Protein AF-A0A8B4TLQ4-F1 (afdb_monomer)

Nearest PDB structures (foldseek):
  1qgp-assembly1_A  TM=5.889E-01  e=3.930E-01  Homo sapiens
  3f23-assembly1_A  TM=5.491E-01  e=5.169E-01  Homo sapiens
  2gxb-assembly1_A  TM=5.964E-01  e=8.352E-01  Homo sapiens
  5zuo-assembly1_C  TM=5.888E-01  e=8.945E-01  Homo sapiens
  6j30-assembly1_Q  TM=4.948E-01  e=6.349E-01  Saccharomyces cerevisiae S288C

Structure (mmCIF, N/CA/C/O backbone):
data_AF-A0A8B4TLQ4-F1
#
_entry.id   AF-A0A8B4TLQ4-F1
#
loop_
_atom_site.group_PDB
_atom_site.id
_atom_site.type_symbol
_atom_site.label_atom_id
_atom_site.label_alt_id
_atom_site.label_comp_id
_atom_site.label_asym_id
_atom_site.label_entity_id
_atom_site.label_seq_id
_atom_site.pdbx_PDB_ins_code
_atom_site.Cartn_x
_atom_site.Cartn_y
_atom_site.Cartn_z
_atom_site.occupancy
_atom_site.B_iso_or_equiv
_atom_site.auth_seq_id
_atom_site.auth_comp_id
_atom_site.auth_asym_id
_atom_site.auth_atom_id
_atom_site.pdbx_PDB_model_num
ATOM 1 N N . MET A 1 1 ? -4.726 12.086 7.390 1.00 31.12 1 MET A N 1
ATOM 2 C CA . MET A 1 1 ? -3.769 12.030 6.266 1.00 31.12 1 MET A CA 1
ATOM 3 C C . MET A 1 1 ? -4.256 11.016 5.247 1.00 31.12 1 MET A C 1
ATOM 5 O O . MET A 1 1 ? -4.549 9.892 5.630 1.00 31.12 1 MET A O 1
ATOM 9 N N . ALA A 1 2 ? -4.439 11.428 3.991 1.00 36.84 2 ALA A N 1
ATOM 10 C CA . ALA A 1 2 ? -5.467 10.834 3.146 1.00 36.84 2 ALA A CA 1
ATOM 11 C C . ALA A 1 2 ? -5.037 10.555 1.696 1.00 36.84 2 ALA A C 1
ATOM 13 O O . ALA A 1 2 ? -4.098 11.158 1.186 1.00 36.84 2 ALA A O 1
ATOM 14 N N . PHE A 1 3 ? -5.698 9.604 1.041 1.00 48.38 3 PHE A N 1
ATOM 15 C CA . PHE A 1 3 ? -5.317 9.113 -0.285 1.00 48.38 3 PHE A CA 1
ATOM 16 C C . PHE A 1 3 ? -5.913 9.960 -1.399 1.00 48.38 3 PHE A C 1
ATOM 18 O O . PHE A 1 3 ? -7.019 10.482 -1.266 1.00 48.38 3 PHE A O 1
ATOM 25 N N . TYR A 1 4 ? -5.182 10.080 -2.504 1.00 48.97 4 TYR A N 1
ATOM 26 C CA . TYR A 1 4 ? -5.713 10.703 -3.703 1.00 48.97 4 TYR A CA 1
ATOM 27 C C . TYR A 1 4 ? -6.565 9.681 -4.458 1.00 48.97 4 TYR A C 1
ATOM 29 O O . TYR A 1 4 ? -6.116 8.579 -4.769 1.00 48.97 4 TYR A O 1
ATOM 37 N N . THR A 1 5 ? -7.803 10.064 -4.763 1.00 52.47 5 THR A N 1
ATOM 38 C CA . THR A 1 5 ? -8.729 9.354 -5.654 1.00 52.47 5 THR A CA 1
ATOM 39 C C . THR A 1 5 ? -8.281 9.498 -7.108 1.00 52.47 5 THR A C 1
ATOM 41 O O . THR A 1 5 ? -9.001 10.064 -7.927 1.00 52.47 5 THR A O 1
ATOM 44 N N . VAL A 1 6 ? -7.064 9.065 -7.432 1.00 57.97 6 VAL A N 1
ATOM 45 C CA . VAL A 1 6 ? -6.647 8.970 -8.832 1.00 57.97 6 VAL A CA 1
ATOM 46 C C . VAL A 1 6 ? -7.245 7.680 -9.398 1.00 57.97 6 VAL A C 1
ATOM 48 O O . VAL A 1 6 ? -7.034 6.624 -8.813 1.00 57.97 6 VAL A O 1
ATOM 51 N N . PRO A 1 7 ? -8.016 7.719 -10.492 1.00 61.81 7 PRO A N 1
ATOM 52 C CA . PRO A 1 7 ? -8.566 6.5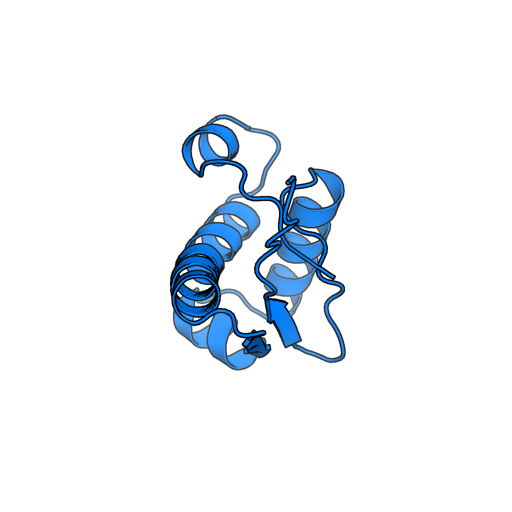13 -11.097 1.00 61.81 7 PRO A CA 1
ATOM 53 C C . PRO A 1 7 ? -7.472 5.484 -11.417 1.00 61.81 7 PRO A C 1
ATOM 55 O O . PRO A 1 7 ? -6.461 5.811 -12.034 1.00 61.81 7 PRO A O 1
ATOM 58 N N . TYR A 1 8 ? -7.711 4.210 -11.094 1.00 65.19 8 TYR A N 1
ATOM 59 C CA . TYR A 1 8 ? -6.817 3.088 -11.421 1.00 65.19 8 TYR A CA 1
ATOM 60 C C . TYR A 1 8 ? -6.348 3.051 -12.895 1.00 65.19 8 TYR A C 1
ATOM 62 O O . TYR A 1 8 ? -5.241 2.603 -13.201 1.00 65.19 8 TYR A O 1
ATOM 70 N N . LYS A 1 9 ? -7.173 3.563 -13.820 1.00 62.94 9 LYS A N 1
ATOM 71 C CA . LYS A 1 9 ? -6.842 3.679 -15.252 1.00 62.94 9 LYS A CA 1
ATOM 72 C C . LYS A 1 9 ? -5.598 4.538 -15.511 1.00 62.94 9 LYS A C 1
ATOM 74 O O . LYS A 1 9 ? -4.830 4.231 -16.423 1.00 62.94 9 LYS A O 1
ATOM 79 N N . ASP A 1 10 ? -5.373 5.555 -14.687 1.00 66.44 10 ASP A N 1
ATOM 80 C CA . ASP A 1 10 ? -4.229 6.455 -14.818 1.00 66.44 10 ASP A CA 1
ATOM 81 C C . ASP A 1 10 ? -2.959 5.801 -14.254 1.00 66.44 10 ASP A C 1
ATOM 83 O O . ASP A 1 10 ? -1.888 5.939 -14.835 1.00 66.44 10 ASP A O 1
ATOM 87 N N . LEU A 1 11 ? -3.082 4.986 -13.199 1.00 69.56 11 LEU A N 1
ATOM 88 C CA . LEU A 1 11 ? -1.973 4.219 -12.617 1.00 69.56 11 LEU A CA 1
ATOM 89 C C . LEU A 1 11 ? -1.428 3.153 -13.586 1.00 69.56 11 LEU A C 1
ATOM 91 O O . LEU A 1 11 ? -0.217 2.995 -13.734 1.00 69.56 11 LEU A O 1
ATOM 95 N N . MET A 1 12 ? -2.311 2.415 -14.267 1.00 70.00 12 MET A N 1
ATOM 96 C CA . MET A 1 12 ? -1.910 1.364 -15.216 1.00 70.00 12 MET A CA 1
ATOM 97 C C . MET A 1 12 ? -1.210 1.912 -16.462 1.00 70.00 12 MET A C 1
ATOM 99 O O . MET A 1 12 ? -0.388 1.214 -17.055 1.00 70.00 12 MET A O 1
ATOM 103 N N . SER A 1 13 ? -1.492 3.168 -16.807 1.00 70.12 13 SER A N 1
ATOM 104 C CA . SER A 1 13 ? -0.903 3.864 -17.952 1.00 70.12 13 SER A CA 1
ATOM 105 C C . SER A 1 13 ? 0.489 4.437 -17.659 1.00 70.12 13 SER A C 1
ATOM 107 O O . SER A 1 13 ? 1.177 4.852 -18.588 1.00 70.12 13 SER A O 1
ATOM 109 N N . LEU A 1 14 ? 0.928 4.441 -16.393 1.00 73.25 14 LEU A N 1
ATOM 110 C CA . LEU A 1 14 ? 2.250 4.918 -15.992 1.00 73.25 14 LEU A CA 1
ATOM 111 C C . LEU A 1 14 ? 3.263 3.758 -16.010 1.00 73.25 14 LEU A C 1
ATOM 113 O O . LEU A 1 14 ? 3.166 2.847 -15.177 1.00 73.25 14 LEU A O 1
ATOM 117 N N . PRO A 1 15 ? 4.236 3.757 -16.944 1.00 73.62 15 PRO A N 1
ATOM 118 C CA . PRO A 1 15 ? 5.274 2.727 -17.002 1.00 73.62 15 PRO A CA 1
ATOM 119 C C . PRO A 1 15 ? 6.301 2.869 -15.872 1.00 73.62 15 PRO A C 1
ATOM 121 O O . PRO A 1 15 ? 6.981 1.902 -15.550 1.00 73.62 15 PRO A O 1
ATOM 124 N N . GLU A 1 16 ? 6.393 4.056 -15.269 1.00 81.00 16 GLU A N 1
ATOM 125 C CA . GLU A 1 16 ? 7.326 4.364 -14.181 1.00 81.00 16 GLU A CA 1
ATOM 126 C C . GLU A 1 16 ? 6.930 3.707 -12.856 1.00 81.00 16 GLU A C 1
ATOM 128 O O . GLU A 1 16 ? 7.791 3.516 -12.008 1.00 81.00 16 GLU A O 1
ATOM 133 N N . ILE A 1 17 ? 5.655 3.322 -12.703 1.00 83.00 17 ILE A N 1
ATOM 134 C CA . ILE A 1 17 ? 5.153 2.680 -11.487 1.00 83.00 17 ILE A CA 1
ATOM 135 C C . ILE A 1 17 ? 5.336 1.163 -11.574 1.00 83.00 17 ILE A C 1
ATOM 137 O O . ILE A 1 17 ? 4.819 0.503 -12.487 1.00 83.00 17 ILE A O 1
ATOM 141 N N . SER A 1 18 ? 6.014 0.608 -10.575 1.00 88.12 18 SER A N 1
ATOM 142 C CA . SER A 1 18 ? 6.304 -0.809 -10.427 1.00 88.12 18 SER A CA 1
ATOM 143 C C . SER A 1 18 ? 5.040 -1.666 -10.337 1.00 88.12 18 SER A C 1
ATOM 145 O O . SER A 1 18 ? 3.958 -1.236 -9.924 1.00 88.12 18 SER A O 1
ATOM 147 N N . SER A 1 19 ? 5.183 -2.936 -10.716 1.00 87.50 19 SER A N 1
ATOM 148 C CA . SER A 1 19 ? 4.081 -3.901 -10.614 1.00 87.50 19 SER A CA 1
ATOM 149 C C . SER A 1 19 ? 3.646 -4.110 -9.159 1.00 87.50 19 SER A C 1
ATOM 151 O O . SER A 1 19 ? 2.451 -4.212 -8.893 1.00 87.50 19 SER A O 1
ATOM 153 N N . ASP A 1 20 ? 4.591 -4.089 -8.216 1.00 88.69 20 ASP A N 1
ATOM 154 C CA . ASP A 1 20 ? 4.315 -4.236 -6.783 1.00 88.69 20 ASP A CA 1
ATOM 155 C C . ASP A 1 20 ? 3.498 -3.043 -6.250 1.00 88.69 20 ASP A C 1
ATOM 157 O O . ASP A 1 20 ? 2.512 -3.236 -5.537 1.00 88.69 20 ASP A O 1
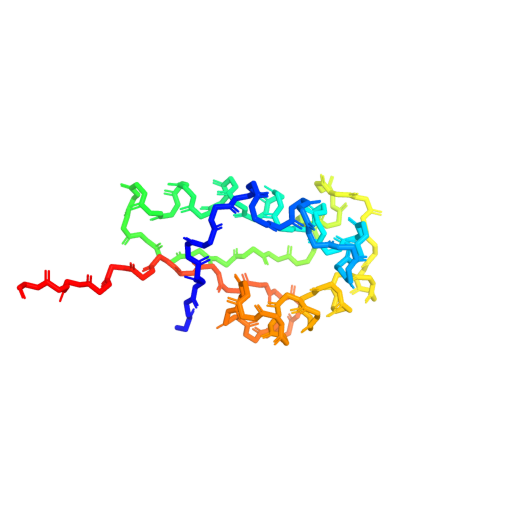ATOM 161 N N . ALA A 1 21 ? 3.824 -1.814 -6.669 1.00 85.69 21 ALA A N 1
ATOM 162 C CA . ALA A 1 21 ? 3.034 -0.620 -6.359 1.00 85.69 21 ALA A CA 1
ATOM 163 C C . ALA A 1 21 ? 1.621 -0.677 -6.946 1.00 85.69 21 ALA A C 1
ATOM 165 O O . ALA A 1 21 ? 0.656 -0.309 -6.273 1.00 85.69 21 ALA A O 1
ATOM 166 N N . LYS A 1 22 ? 1.468 -1.206 -8.163 1.00 85.19 22 LYS A N 1
ATOM 167 C CA . LYS A 1 22 ? 0.152 -1.401 -8.790 1.00 85.19 22 LYS A CA 1
ATOM 168 C C . LYS A 1 22 ? -0.707 -2.417 -8.041 1.00 85.19 22 LYS A C 1
ATOM 170 O O . LYS A 1 22 ? -1.886 -2.157 -7.802 1.00 85.19 22 LYS A O 1
ATOM 175 N N . ILE A 1 23 ? -0.118 -3.540 -7.630 1.00 87.62 23 ILE A N 1
ATOM 176 C CA . ILE A 1 23 ? -0.792 -4.574 -6.832 1.00 87.62 23 ILE A CA 1
ATOM 177 C C . ILE A 1 23 ? -1.218 -4.009 -5.474 1.00 87.62 23 ILE A C 1
ATOM 179 O O . ILE A 1 23 ? -2.369 -4.178 -5.066 1.00 87.62 23 ILE A O 1
ATOM 183 N N . LEU A 1 24 ? -0.316 -3.298 -4.792 1.00 87.00 24 LEU A N 1
ATOM 184 C CA . LEU A 1 24 ? -0.610 -2.662 -3.511 1.00 87.00 24 LEU A CA 1
ATOM 185 C C . LEU A 1 24 ? -1.759 -1.654 -3.638 1.00 87.00 24 LEU A C 1
ATOM 187 O O . LEU A 1 24 ? -2.683 -1.668 -2.824 1.00 87.00 24 LEU A O 1
ATOM 191 N N . TYR A 1 25 ? -1.720 -0.802 -4.666 1.00 83.94 25 TYR A N 1
ATOM 192 C CA . TYR A 1 25 ? -2.753 0.200 -4.914 1.00 83.94 25 TYR A CA 1
ATOM 193 C C . TYR A 1 25 ? -4.128 -0.444 -5.109 1.00 83.94 25 TYR A C 1
ATOM 195 O O . TYR A 1 25 ? -5.085 -0.051 -4.447 1.00 83.94 25 TYR A O 1
ATOM 203 N N . LEU A 1 26 ? -4.216 -1.475 -5.954 1.00 82.56 26 LEU A N 1
ATOM 204 C CA . LEU A 1 26 ? -5.448 -2.235 -6.190 1.00 82.56 26 LEU A CA 1
ATOM 205 C C . LEU A 1 26 ? -6.004 -2.859 -4.912 1.00 82.56 26 LEU A C 1
ATOM 207 O O . LEU A 1 26 ? -7.204 -2.786 -4.644 1.00 82.56 26 LEU A O 1
ATOM 211 N N . HIS A 1 27 ? -5.132 -3.464 -4.105 1.00 85.69 27 HIS A N 1
ATOM 212 C CA . HIS A 1 27 ? -5.550 -4.053 -2.842 1.00 85.69 27 HIS A CA 1
ATOM 213 C C . HIS A 1 27 ? -6.140 -2.982 -1.919 1.00 85.69 27 HIS A C 1
ATOM 215 O O . HIS A 1 27 ? -7.247 -3.149 -1.404 1.00 85.69 27 HIS A O 1
ATOM 221 N N . LEU A 1 28 ? -5.449 -1.850 -1.764 1.00 81.38 28 LEU A N 1
ATOM 222 C CA . LEU A 1 28 ? -5.889 -0.740 -0.921 1.00 81.38 28 LEU A CA 1
ATOM 223 C C . LEU A 1 28 ? -7.129 -0.013 -1.471 1.00 81.38 28 LEU A C 1
ATOM 225 O O . LEU A 1 28 ? -7.914 0.489 -0.672 1.00 81.38 28 LE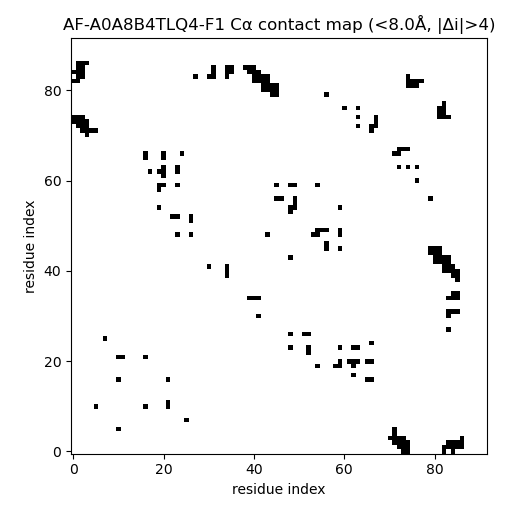U A O 1
ATOM 229 N N . GLU A 1 29 ? -7.371 -0.009 -2.786 1.00 79.00 29 GLU A N 1
ATOM 230 C CA . GLU A 1 29 ? -8.576 0.559 -3.418 1.00 79.00 29 GLU A CA 1
ATOM 231 C C . GLU A 1 29 ? -9.870 -0.053 -2.884 1.00 79.00 29 GLU A C 1
ATOM 233 O O . GLU A 1 29 ? -10.832 0.663 -2.586 1.00 79.00 29 GLU A O 1
ATOM 238 N N . SER A 1 30 ? -9.881 -1.369 -2.677 1.00 76.88 30 SER A N 1
ATOM 239 C CA . SER A 1 30 ? -11.028 -2.055 -2.079 1.00 76.88 30 SER A CA 1
ATOM 240 C C . SER A 1 30 ? -11.319 -1.550 -0.657 1.00 76.88 30 SER A C 1
ATOM 242 O O . SER A 1 30 ? -12.471 -1.254 -0.319 1.00 76.88 30 SER A O 1
ATOM 244 N N . TRP A 1 31 ? -10.267 -1.342 0.141 1.00 77.31 31 TRP A N 1
ATOM 245 C CA . TRP A 1 31 ? -10.365 -0.742 1.466 1.00 77.31 31 TRP A CA 1
ATOM 246 C C . TRP A 1 31 ? -10.806 0.723 1.373 1.00 77.31 31 TRP A C 1
ATOM 248 O O . TRP A 1 31 ? -11.712 1.109 2.105 1.00 77.31 31 TRP A O 1
ATOM 258 N N . PHE A 1 32 ? -10.285 1.529 0.435 1.00 74.06 32 PHE A N 1
ATOM 259 C CA . PHE A 1 32 ? -10.743 2.914 0.232 1.00 74.06 32 PHE A CA 1
ATOM 260 C C . PHE A 1 32 ? -12.239 2.987 -0.007 1.00 74.06 32 PHE A C 1
ATOM 262 O O . PHE A 1 32 ? -12.921 3.758 0.666 1.00 74.06 32 PHE A O 1
ATOM 269 N N . ASN A 1 33 ? -12.758 2.177 -0.926 1.00 73.75 33 ASN A N 1
ATOM 270 C CA . ASN A 1 33 ? -14.177 2.180 -1.259 1.00 73.75 33 ASN A CA 1
ATOM 271 C C . ASN A 1 33 ? -15.037 1.807 -0.047 1.00 73.75 33 ASN A C 1
ATOM 273 O O . ASN A 1 33 ? -16.032 2.476 0.238 1.00 73.75 33 ASN A O 1
ATOM 277 N N . TYR A 1 34 ? -14.614 0.806 0.728 1.00 76.62 34 TYR A N 1
ATOM 278 C CA . TYR A 1 34 ? -15.286 0.439 1.971 1.00 76.62 34 TYR A CA 1
ATOM 279 C C . TYR A 1 34 ? -15.279 1.583 3.000 1.00 76.62 34 TYR A C 1
ATOM 281 O O . TYR A 1 34 ? -16.321 1.934 3.558 1.00 76.62 34 TYR A O 1
ATOM 289 N N . CYS A 1 35 ? -14.125 2.201 3.243 1.00 74.38 35 CYS A N 1
ATOM 290 C CA . CYS A 1 35 ? -13.961 3.251 4.250 1.00 74.38 35 CYS A CA 1
ATOM 291 C C . CYS A 1 35 ? -14.666 4.551 3.836 1.00 74.38 35 CYS A C 1
ATOM 293 O O . CYS A 1 35 ? -15.287 5.208 4.675 1.00 74.38 35 CYS A O 1
ATOM 295 N N . ARG A 1 36 ? -14.663 4.866 2.533 1.00 70.94 36 ARG A N 1
ATOM 296 C CA . ARG A 1 36 ? -15.409 5.971 1.917 1.00 70.94 36 ARG A CA 1
ATOM 297 C C . ARG A 1 36 ? -16.910 5.805 2.112 1.00 70.94 36 ARG A C 1
ATOM 299 O O . ARG A 1 36 ? -17.548 6.719 2.628 1.00 70.94 36 ARG A O 1
ATOM 306 N N . ASN A 1 37 ? -17.461 4.641 1.765 1.00 75.06 37 ASN A N 1
ATOM 307 C CA . ASN A 1 37 ? -18.896 4.372 1.910 1.00 75.06 37 ASN A CA 1
ATOM 308 C C . ASN A 1 37 ? -19.355 4.454 3.371 1.00 75.06 37 ASN A C 1
ATOM 310 O O . ASN A 1 37 ? -20.475 4.870 3.649 1.00 75.06 37 ASN A O 1
ATOM 314 N N . ASN A 1 38 ? -18.469 4.114 4.308 1.00 72.44 38 ASN A N 1
ATOM 315 C CA . ASN A 1 38 ? -18.760 4.136 5.737 1.00 72.44 38 ASN A CA 1
ATOM 316 C C . ASN A 1 38 ? -18.335 5.433 6.450 1.00 72.44 38 ASN A C 1
ATOM 318 O O . ASN A 1 38 ? -18.511 5.515 7.664 1.00 72.44 38 ASN A O 1
ATOM 322 N N . LYS A 1 39 ? -17.769 6.427 5.740 1.00 69.62 39 LYS A N 1
ATOM 323 C CA . LYS A 1 39 ? -17.183 7.664 6.306 1.00 69.62 39 LYS A CA 1
ATOM 324 C C . LYS A 1 39 ? -16.240 7.400 7.493 1.00 69.62 39 LYS A C 1
ATOM 326 O O . LYS A 1 39 ? -16.231 8.142 8.474 1.00 69.62 39 LYS A O 1
ATOM 331 N N . LYS A 1 40 ? -15.463 6.317 7.425 1.00 69.38 40 LYS A N 1
ATOM 332 C CA . LYS A 1 40 ? -14.554 5.877 8.492 1.00 69.38 40 LYS A CA 1
ATOM 333 C C . LYS A 1 40 ? -13.102 5.961 8.044 1.00 69.38 40 LYS A C 1
ATOM 335 O O . LYS A 1 40 ? -12.783 5.831 6.866 1.00 69.38 40 LYS A O 1
ATOM 340 N N . LYS A 1 41 ? -12.223 6.136 9.026 1.00 69.19 41 LYS A N 1
ATOM 341 C CA . LYS A 1 41 ? -10.791 5.881 8.891 1.00 69.19 41 LYS A CA 1
ATOM 342 C C . LYS A 1 41 ? -10.542 4.384 9.044 1.00 69.19 41 LYS A C 1
ATOM 344 O O . LYS A 1 41 ? -11.123 3.753 9.926 1.00 69.19 41 LYS A O 1
ATOM 349 N N . CYS A 1 42 ? -9.666 3.841 8.217 1.00 70.69 42 CYS A N 1
ATOM 350 C CA . CYS A 1 42 ? -9.260 2.449 8.263 1.00 70.69 42 CYS A CA 1
ATOM 351 C C . CYS A 1 42 ? -7.749 2.351 8.388 1.00 70.69 42 CYS A C 1
ATOM 353 O O . CYS A 1 42 ? -7.002 3.129 7.805 1.00 70.69 42 CYS A O 1
ATOM 355 N N . ILE A 1 43 ? -7.295 1.384 9.168 1.00 76.81 43 ILE A N 1
ATOM 356 C CA . ILE A 1 43 ? -5.881 1.070 9.311 1.00 76.81 43 ILE A CA 1
ATOM 357 C C . ILE A 1 43 ? -5.734 -0.348 8.781 1.00 76.81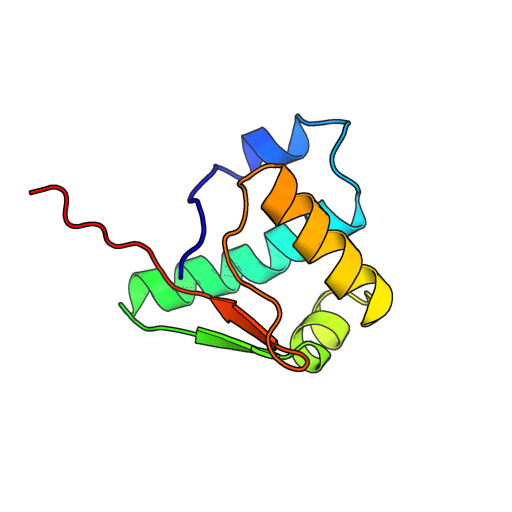 43 ILE A C 1
ATOM 359 O O . ILE A 1 43 ? -6.392 -1.256 9.285 1.00 76.81 43 ILE A O 1
ATOM 363 N N . VAL A 1 44 ? -4.934 -0.508 7.732 1.00 79.94 44 VAL A N 1
ATOM 364 C CA . VAL A 1 44 ? -4.641 -1.801 7.115 1.00 79.94 44 VAL A CA 1
ATOM 365 C C . VAL A 1 44 ? -3.223 -2.175 7.508 1.00 79.94 44 VAL A C 1
ATOM 367 O O . VAL A 1 44 ? -2.270 -1.478 7.164 1.00 79.94 44 VAL A O 1
ATOM 370 N N . TYR A 1 45 ? -3.070 -3.249 8.266 1.00 83.69 45 TYR A N 1
ATOM 371 C CA . TYR A 1 45 ? -1.761 -3.697 8.731 1.00 83.69 45 TYR A CA 1
ATOM 372 C C . TYR A 1 45 ? -1.013 -4.437 7.620 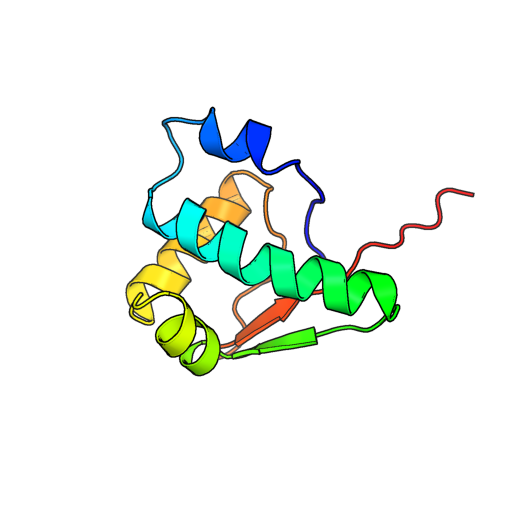1.00 83.69 45 TYR A C 1
ATOM 374 O O . TYR A 1 45 ? -1.627 -5.070 6.762 1.00 83.69 45 TYR A O 1
ATOM 382 N N . PHE A 1 46 ? 0.319 -4.384 7.636 1.00 85.12 46 PHE A N 1
ATOM 383 C CA . PHE A 1 46 ? 1.146 -5.020 6.611 1.00 85.12 46 PHE A CA 1
ATOM 384 C C . PHE A 1 46 ? 0.862 -6.510 6.500 1.00 85.12 46 PHE A C 1
ATOM 386 O O . PHE A 1 46 ? 0.666 -6.972 5.393 1.00 85.12 46 PHE A O 1
ATOM 393 N N . ASN A 1 47 ? 0.695 -7.236 7.605 1.00 84.38 47 ASN A N 1
ATOM 394 C CA . ASN A 1 47 ? 0.331 -8.658 7.565 1.00 84.38 47 ASN A CA 1
ATOM 395 C C . ASN A 1 47 ? -0.958 -8.948 6.760 1.00 84.38 47 ASN A C 1
ATOM 397 O O . ASN A 1 47 ? -1.060 -9.983 6.104 1.00 84.38 47 ASN A O 1
ATOM 401 N N . GLN A 1 48 ? -1.941 -8.042 6.781 1.00 85.12 48 GLN A N 1
ATOM 402 C CA . GLN A 1 48 ? -3.166 -8.164 5.984 1.00 85.12 48 GLN A CA 1
ATOM 403 C C . GLN A 1 48 ? -2.879 -7.933 4.498 1.00 85.12 48 GLN A C 1
ATOM 405 O O . GLN A 1 48 ? -3.416 -8.639 3.647 1.00 85.12 48 GLN A O 1
ATOM 410 N N . ILE A 1 49 ? -1.999 -6.977 4.197 1.00 86.06 49 ILE A N 1
ATOM 411 C CA . ILE A 1 49 ? -1.539 -6.689 2.837 1.00 86.06 49 ILE A CA 1
ATOM 412 C C . ILE A 1 49 ? -0.704 -7.859 2.307 1.00 86.06 49 ILE A C 1
ATOM 414 O O . ILE A 1 49 ? -0.952 -8.312 1.194 1.00 86.06 49 ILE A O 1
ATOM 418 N N . GLU A 1 50 ? 0.227 -8.395 3.097 1.00 88.75 50 GLU A N 1
ATOM 419 C CA . GLU A 1 50 ? 1.056 -9.558 2.755 1.00 88.75 50 GLU A CA 1
ATOM 420 C C . GLU A 1 50 ? 0.162 -10.758 2.422 1.00 88.75 50 GLU A C 1
ATOM 422 O O . GLU A 1 50 ? 0.304 -11.365 1.363 1.00 88.75 50 GLU A O 1
ATOM 427 N N . SER A 1 51 ? -0.845 -11.040 3.259 1.00 87.19 51 SER A N 1
ATOM 428 C CA . SER A 1 51 ? -1.807 -12.118 3.004 1.00 87.19 51 SER A CA 1
ATOM 429 C C . SER A 1 51 ? -2.672 -11.888 1.759 1.00 87.19 51 SER A C 1
ATOM 431 O O . SER A 1 51 ? -3.128 -12.861 1.162 1.00 87.19 51 SER A O 1
ATOM 433 N N . GLY A 1 52 ? -2.955 -10.633 1.398 1.00 84.19 52 GLY A N 1
ATOM 434 C CA . GLY A 1 52 ? -3.829 -10.282 0.275 1.00 84.19 52 GLY A CA 1
ATOM 435 C C . GLY A 1 52 ? -3.111 -10.084 -1.061 1.00 84.19 52 GLY A C 1
ATOM 436 O O . GLY A 1 52 ? -3.748 -10.169 -2.108 1.00 84.19 52 GLY A O 1
ATOM 437 N N . THR A 1 53 ? -1.807 -9.807 -1.035 1.00 85.44 53 THR A N 1
ATOM 438 C CA . THR A 1 53 ? -1.005 -9.455 -2.222 1.00 85.44 53 THR A CA 1
ATOM 439 C C . THR A 1 53 ? 0.167 -10.402 -2.468 1.00 85.44 53 THR A C 1
ATOM 441 O O . THR A 1 53 ? 0.700 -10.425 -3.573 1.00 85.44 53 THR A O 1
ATOM 444 N N . GLY A 1 54 ? 0.590 -11.169 -1.457 1.00 86.62 54 GLY A N 1
ATOM 445 C CA . GLY A 1 54 ? 1.808 -11.980 -1.502 1.00 86.62 54 GLY A CA 1
ATOM 446 C C . GLY A 1 54 ? 3.105 -11.162 -1.498 1.00 86.62 54 GLY A C 1
ATOM 447 O O . GLY A 1 54 ? 4.184 -11.736 -1.634 1.00 86.62 54 GLY A O 1
ATOM 448 N N . LEU A 1 55 ? 3.020 -9.835 -1.364 1.00 87.75 55 LEU A N 1
ATOM 449 C CA . LEU A 1 55 ? 4.180 -8.967 -1.201 1.00 87.75 55 LEU A CA 1
ATOM 450 C C . LEU A 1 55 ? 4.738 -9.139 0.207 1.00 87.75 55 LEU A C 1
ATOM 452 O O . LEU A 1 55 ? 3.967 -9.242 1.151 1.00 87.75 55 LEU A O 1
ATOM 456 N N . ASP A 1 56 ? 6.058 -9.137 0.352 1.00 88.94 56 ASP A N 1
ATOM 457 C CA . ASP A 1 56 ? 6.697 -9.041 1.662 1.00 88.94 56 ASP A CA 1
ATOM 458 C C . ASP A 1 56 ? 6.703 -7.590 2.174 1.00 88.94 56 ASP A C 1
ATOM 460 O O . ASP A 1 56 ? 6.553 -6.626 1.416 1.00 88.94 56 ASP A O 1
ATOM 464 N N . THR A 1 57 ? 6.918 -7.421 3.477 1.00 85.62 57 THR A N 1
ATOM 465 C CA . THR A 1 57 ? 7.012 -6.111 4.134 1.00 85.62 57 THR A CA 1
ATOM 466 C C . THR A 1 57 ? 7.971 -5.138 3.429 1.00 85.62 57 THR A C 1
ATOM 468 O O . THR A 1 57 ? 7.662 -3.949 3.329 1.00 85.62 57 THR A O 1
ATOM 471 N N . THR A 1 58 ? 9.118 -5.591 2.912 1.00 87.25 58 THR A N 1
ATOM 472 C CA . THR A 1 58 ? 10.082 -4.707 2.234 1.00 87.25 58 THR A CA 1
ATOM 473 C C . THR A 1 58 ? 9.502 -4.158 0.933 1.00 87.25 58 THR A C 1
ATOM 475 O O . THR A 1 58 ? 9.586 -2.952 0.684 1.00 87.25 58 THR A O 1
ATOM 478 N N . LYS A 1 59 ? 8.848 -5.011 0.143 1.00 88.88 59 LYS A N 1
ATOM 479 C CA . LYS A 1 59 ? 8.137 -4.608 -1.075 1.00 88.88 59 LYS A CA 1
ATOM 480 C C . LYS A 1 59 ? 6.962 -3.694 -0.780 1.00 88.88 59 LYS A C 1
ATOM 482 O O . LYS A 1 59 ? 6.793 -2.703 -1.480 1.00 88.88 59 LYS A O 1
ATOM 487 N N . ILE A 1 60 ? 6.196 -3.965 0.277 1.00 86.38 60 ILE A N 1
ATOM 488 C CA . ILE A 1 60 ? 5.080 -3.106 0.697 1.00 86.38 60 ILE A CA 1
ATOM 489 C C . ILE A 1 60 ? 5.585 -1.701 1.034 1.00 86.38 60 ILE A C 1
ATOM 491 O O . ILE A 1 60 ? 5.002 -0.719 0.577 1.00 86.38 60 ILE A O 1
ATOM 495 N N . ILE A 1 61 ? 6.683 -1.582 1.787 1.00 85.31 61 ILE A N 1
ATOM 496 C CA . ILE A 1 61 ? 7.284 -0.281 2.122 1.00 85.31 61 ILE A CA 1
ATOM 497 C C . ILE A 1 61 ? 7.758 0.445 0.856 1.00 85.31 61 ILE A C 1
ATOM 499 O O . ILE A 1 61 ? 7.478 1.637 0.704 1.00 85.31 61 ILE A O 1
ATOM 503 N N . GLY A 1 62 ? 8.446 -0.256 -0.051 1.00 86.69 62 GLY A N 1
ATOM 504 C CA . GLY A 1 62 ? 8.913 0.307 -1.322 1.00 86.69 62 GLY A CA 1
ATOM 505 C C . GLY A 1 62 ? 7.761 0.809 -2.193 1.00 86.69 62 GLY A C 1
ATOM 506 O O . GLY A 1 62 ? 7.751 1.969 -2.598 1.00 86.69 62 GLY A O 1
ATOM 507 N N . ALA A 1 63 ? 6.740 -0.025 -2.372 1.00 87.06 63 ALA A N 1
ATOM 508 C CA . ALA A 1 63 ? 5.519 0.296 -3.098 1.00 87.06 63 ALA A CA 1
ATOM 509 C C . ALA A 1 63 ? 4.762 1.484 -2.478 1.00 87.06 63 ALA A C 1
ATOM 511 O O . ALA A 1 63 ? 4.319 2.378 -3.195 1.00 87.06 63 ALA A O 1
ATOM 512 N N . CYS A 1 64 ? 4.649 1.550 -1.145 1.00 82.62 64 CYS A N 1
ATOM 513 C CA . CYS A 1 64 ? 4.051 2.703 -0.462 1.00 82.62 64 CYS A CA 1
ATOM 514 C C . CYS A 1 64 ? 4.814 3.992 -0.780 1.00 82.62 64 CYS A C 1
ATOM 516 O O . CYS A 1 64 ? 4.201 5.029 -1.027 1.00 82.62 64 CYS A O 1
ATOM 518 N N . ARG A 1 65 ? 6.150 3.938 -0.754 1.00 83.06 65 ARG A N 1
ATOM 519 C CA . ARG A 1 65 ? 7.003 5.094 -1.033 1.00 83.06 65 ARG A CA 1
ATOM 520 C C . ARG A 1 65 ? 6.828 5.587 -2.463 1.00 83.06 65 ARG A C 1
ATOM 522 O O . ARG A 1 65 ? 6.622 6.778 -2.663 1.00 83.06 65 ARG A O 1
ATOM 529 N N . GLU A 1 66 ? 6.836 4.673 -3.419 1.00 85.50 66 GLU A N 1
ATOM 530 C CA . GLU A 1 66 ? 6.629 4.970 -4.833 1.00 85.50 66 GLU A CA 1
ATOM 531 C C . GLU A 1 66 ? 5.253 5.613 -5.080 1.00 85.50 66 GLU A C 1
ATOM 533 O O . GLU A 1 66 ? 5.149 6.686 -5.674 1.00 85.50 66 GLU A O 1
ATOM 538 N N . LEU A 1 67 ? 4.183 5.043 -4.516 1.00 81.31 67 LEU A N 1
ATOM 539 C CA . LEU A 1 67 ? 2.840 5.626 -4.610 1.00 81.31 67 LEU A CA 1
ATOM 540 C C . LEU A 1 67 ? 2.746 7.013 -3.952 1.00 81.31 67 LEU A C 1
ATOM 542 O O . LEU A 1 67 ? 1.966 7.852 -4.406 1.00 81.31 67 LEU A O 1
ATOM 546 N N . MET A 1 68 ? 3.518 7.281 -2.894 1.00 78.81 68 MET A N 1
ATOM 547 C CA . MET A 1 68 ? 3.601 8.617 -2.291 1.00 78.81 68 MET A CA 1
ATOM 548 C C . MET A 1 68 ? 4.340 9.615 -3.188 1.00 78.81 68 MET A C 1
ATOM 550 O O . MET A 1 68 ? 3.865 10.739 -3.357 1.00 78.81 68 MET A O 1
ATOM 554 N N . GLU A 1 69 ? 5.466 9.214 -3.782 1.00 82.50 69 GLU A N 1
ATOM 555 C CA . GLU A 1 69 ? 6.264 10.046 -4.696 1.00 82.50 69 GLU A CA 1
ATOM 556 C C . GLU A 1 69 ? 5.436 10.472 -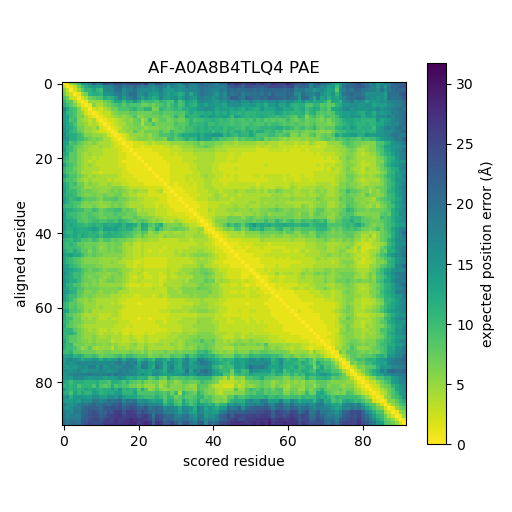5.919 1.00 82.50 69 GLU A C 1
ATOM 558 O O . GLU A 1 69 ? 5.420 11.650 -6.285 1.00 82.50 69 GLU A O 1
ATOM 563 N N . HIS A 1 70 ? 4.631 9.556 -6.461 1.00 78.19 70 HIS A N 1
ATOM 564 C CA . HIS A 1 70 ? 3.722 9.825 -7.578 1.00 78.19 70 HIS A CA 1
ATOM 565 C C . HIS A 1 70 ? 2.356 10.409 -7.160 1.00 78.19 70 HIS A C 1
ATOM 567 O O . HIS A 1 70 ? 1.464 10.548 -7.995 1.00 78.19 70 HIS A O 1
ATOM 573 N N . LYS A 1 71 ? 2.172 10.792 -5.887 1.00 75.50 71 LYS A N 1
ATOM 574 C CA . LYS A 1 71 ? 0.936 11.398 -5.346 1.00 75.50 71 LYS A CA 1
ATOM 575 C C . LYS A 1 71 ? -0.325 10.531 -5.491 1.00 75.50 71 LYS A C 1
ATOM 577 O O . LYS A 1 71 ? -1.432 11.058 -5.484 1.00 75.50 71 LYS A O 1
ATOM 582 N N . PHE A 1 72 ? -0.191 9.210 -5.546 1.00 72.62 72 PHE A N 1
ATOM 583 C CA . PHE A 1 72 ? -1.315 8.268 -5.449 1.00 72.62 72 PHE A CA 1
ATOM 584 C C . PHE A 1 72 ? -1.710 7.983 -3.990 1.00 72.62 72 PHE A C 1
ATOM 586 O O . PHE A 1 72 ? -2.822 7.539 -3.708 1.00 72.62 72 PHE A O 1
ATOM 593 N N . MET A 1 73 ? -0.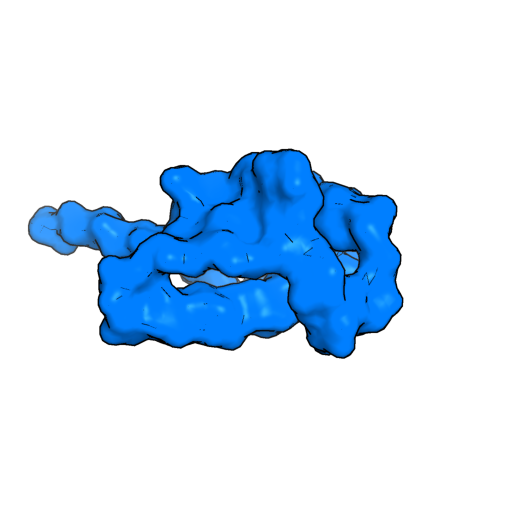823 8.279 -3.036 1.00 70.44 73 MET A N 1
ATOM 594 C CA . MET A 1 73 ? -0.976 7.967 -1.613 1.00 70.44 73 MET A CA 1
ATOM 595 C C . MET A 1 73 ? -0.424 9.107 -0.740 1.00 70.44 73 MET A C 1
ATOM 597 O O . MET A 1 73 ? 0.602 9.691 -1.066 1.00 70.44 73 MET A O 1
ATOM 601 N N . LYS A 1 74 ? -1.075 9.435 0.388 1.00 63.12 74 LYS A N 1
ATOM 602 C CA . LYS A 1 74 ? -0.490 10.288 1.458 1.00 63.12 74 LYS A CA 1
ATOM 603 C C . LYS A 1 74 ? -0.614 9.633 2.833 1.00 63.12 74 LYS A C 1
ATOM 605 O O . LYS A 1 74 ? -1.003 10.267 3.816 1.00 63.12 74 LYS A O 1
ATOM 610 N N . SER A 1 75 ? -0.333 8.341 2.893 1.00 61.22 75 SER A N 1
ATOM 611 C CA . SER A 1 75 ? -0.242 7.606 4.149 1.00 61.22 75 SER A CA 1
ATOM 612 C C . SER A 1 75 ? 1.225 7.358 4.445 1.00 61.22 75 SER A C 1
ATOM 614 O O . SER A 1 75 ? 1.878 6.634 3.700 1.00 61.22 75 SER A O 1
ATOM 616 N N . HIS A 1 76 ? 1.719 7.893 5.558 1.00 57.91 76 HIS A N 1
ATOM 617 C CA . HIS A 1 76 ? 2.982 7.422 6.105 1.00 57.91 76 HIS A CA 1
ATOM 618 C C . HIS A 1 76 ? 2.770 5.996 6.621 1.00 57.91 76 HIS A C 1
ATOM 620 O O . HIS A 1 76 ? 1.826 5.782 7.384 1.00 57.91 76 HIS A O 1
ATOM 626 N N . PRO A 1 77 ? 3.586 5.013 6.209 1.00 60.75 77 PRO A N 1
ATOM 627 C CA . PRO A 1 77 ? 3.572 3.712 6.852 1.00 60.75 77 PRO A CA 1
ATOM 628 C C . PRO A 1 77 ? 3.999 3.896 8.316 1.00 60.75 77 PRO A C 1
ATOM 630 O O . PRO A 1 77 ? 5.179 4.059 8.621 1.00 60.75 77 PRO A O 1
ATOM 633 N N . GLU A 1 78 ? 3.039 3.935 9.236 1.00 56.31 78 GLU A N 1
ATOM 634 C CA . GLU A 1 78 ? 3.312 3.978 10.670 1.00 56.31 78 GLU A CA 1
ATOM 635 C C . GLU A 1 78 ? 3.495 2.542 11.151 1.00 56.31 78 GLU A C 1
ATOM 637 O O . GLU A 1 78 ? 2.560 1.750 11.079 1.00 56.31 78 GLU A O 1
ATOM 642 N N . LYS A 1 79 ? 4.692 2.197 11.646 1.00 61.16 79 LYS A N 1
ATOM 643 C CA . LYS A 1 79 ? 4.947 0.982 12.448 1.00 61.16 79 LYS A CA 1
ATOM 644 C C . LYS A 1 79 ? 4.211 -0.280 11.938 1.00 61.16 79 LYS A C 1
ATOM 646 O O . LYS A 1 79 ? 3.478 -0.914 12.693 1.00 61.16 79 LYS A O 1
ATOM 651 N N . ASN A 1 80 ? 4.428 -0.643 10.671 1.00 67.81 80 ASN A N 1
ATOM 652 C CA . ASN A 1 80 ? 3.849 -1.817 9.991 1.00 67.81 80 ASN A CA 1
ATOM 653 C C . ASN A 1 80 ? 2.363 -1.714 9.603 1.00 67.81 80 ASN A C 1
ATOM 655 O O . ASN A 1 80 ? 1.693 -2.738 9.458 1.00 67.81 80 ASN A O 1
ATOM 659 N N . ALA A 1 81 ? 1.824 -0.510 9.433 1.00 69.44 81 ALA A N 1
ATOM 660 C CA . ALA A 1 81 ? 0.467 -0.314 8.944 1.00 69.44 81 ALA A CA 1
ATOM 661 C C . ALA A 1 81 ? 0.368 0.835 7.939 1.00 69.44 81 ALA A C 1
ATOM 663 O O . ALA A 1 81 ? 1.120 1.808 7.978 1.00 69.44 81 ALA A O 1
ATOM 664 N N . VAL 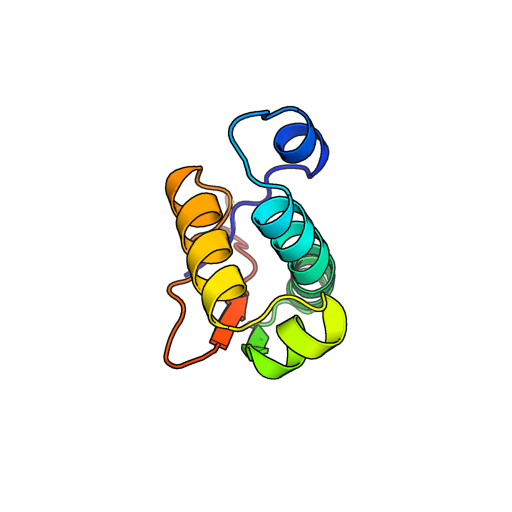A 1 82 ? -0.611 0.715 7.051 1.00 71.69 82 VAL A N 1
ATOM 665 C CA . VAL A 1 82 ? -1.051 1.737 6.110 1.00 71.69 82 VAL A CA 1
ATOM 666 C C . VAL A 1 82 ? -2.349 2.356 6.627 1.00 71.69 82 VAL A C 1
ATOM 668 O O . VAL A 1 82 ? -3.348 1.671 6.844 1.00 71.69 82 VAL A O 1
ATOM 671 N N . CYS A 1 83 ? -2.351 3.672 6.819 1.00 61.97 83 CYS A N 1
ATOM 672 C CA . CYS A 1 83 ? -3.503 4.413 7.321 1.00 61.97 83 CYS A CA 1
ATOM 673 C C . CYS A 1 83 ? -4.363 4.928 6.161 1.00 61.97 83 CYS A C 1
ATOM 675 O O . CYS A 1 83 ? -4.082 5.983 5.604 1.00 61.97 83 CYS A O 1
ATOM 677 N N . VAL A 1 84 ? -5.441 4.215 5.849 1.00 64.75 84 VAL A N 1
ATOM 678 C CA . VAL A 1 84 ? -6.427 4.497 4.800 1.00 64.75 84 VAL A CA 1
ATOM 679 C C . VAL A 1 84 ? -7.503 5.469 5.300 1.00 64.75 84 VAL A C 1
ATOM 681 O O . VAL A 1 84 ? -8.414 5.101 6.038 1.00 64.75 84 VAL A O 1
ATOM 684 N N . GLU A 1 85 ? -7.439 6.727 4.864 1.00 54.34 85 GLU A N 1
ATOM 685 C CA . GLU A 1 85 ? -8.489 7.725 5.108 1.00 54.34 85 GLU A CA 1
ATOM 686 C C . GLU A 1 85 ? -9.146 8.180 3.803 1.00 54.34 85 GLU A C 1
ATOM 688 O O . GLU A 1 85 ? -8.463 8.522 2.834 1.00 54.34 85 GLU A O 1
ATOM 693 N N . SER A 1 86 ? -10.479 8.241 3.806 1.00 46.09 86 SER A N 1
ATOM 694 C CA . SER A 1 86 ? -11.258 8.900 2.758 1.00 46.09 86 SER A CA 1
ATOM 695 C C . SER A 1 86 ? -11.150 10.419 2.930 1.00 46.09 86 SER A C 1
ATOM 697 O O . SER A 1 86 ? -11.669 10.946 3.914 1.00 46.09 86 SER A O 1
ATOM 699 N N . MET A 1 87 ? -10.542 11.143 1.977 1.00 45.97 87 MET A N 1
ATOM 700 C CA . MET A 1 87 ? -10.750 12.596 1.874 1.00 45.97 87 MET A CA 1
ATOM 701 C C . MET A 1 87 ? -12.179 12.838 1.405 1.00 45.97 87 MET A C 1
ATOM 703 O O . MET A 1 87 ? -12.447 12.895 0.213 1.00 45.97 87 MET A O 1
ATOM 707 N N . PHE A 1 88 ? -13.114 12.986 2.335 1.00 41.00 88 PHE A N 1
ATOM 708 C CA . PHE A 1 88 ? -14.161 13.965 2.093 1.00 41.00 88 PHE A CA 1
ATOM 709 C C . PHE A 1 88 ? -13.571 15.313 2.499 1.00 41.00 88 PHE A C 1
ATOM 711 O O . PHE A 1 88 ? -13.725 15.752 3.635 1.00 41.00 88 PHE A O 1
ATOM 718 N N . THR A 1 89 ? -12.854 15.961 1.584 1.00 38.72 89 THR A N 1
ATOM 719 C CA . THR A 1 89 ? -12.965 17.414 1.531 1.00 38.72 89 THR A CA 1
ATOM 720 C C . THR A 1 89 ? -14.403 17.676 1.107 1.00 38.72 89 THR A C 1
ATOM 722 O O . THR A 1 89 ? -14.791 17.380 -0.021 1.00 38.72 89 THR A O 1
ATOM 725 N N . MET A 1 90 ? -15.224 18.120 2.058 1.00 37.66 90 MET A N 1
ATOM 726 C CA . MET A 1 90 ? -16.382 18.942 1.732 1.00 37.66 90 MET A CA 1
ATOM 727 C C . MET A 1 90 ? -15.808 20.186 1.051 1.00 37.66 90 MET A C 1
ATOM 729 O O . MET A 1 90 ? -15.411 21.133 1.719 1.00 37.66 90 MET A O 1
ATOM 733 N N . GLU A 1 91 ? -15.633 20.128 -0.266 1.00 36.38 91 GLU A N 1
ATOM 734 C CA . GLU A 1 91 ? -15.796 21.334 -1.066 1.00 36.38 91 GLU A CA 1
ATOM 735 C C . GLU A 1 91 ? -17.312 21.561 -1.105 1.00 36.38 91 GLU A C 1
ATOM 737 O O . GLU A 1 91 ? -18.033 20.891 -1.848 1.00 36.38 91 GLU A O 1
ATOM 742 N N . GLU A 1 92 ? -17.779 22.368 -0.145 1.00 36.38 92 GLU A N 1
ATOM 743 C CA . GLU A 1 92 ? -19.020 23.147 -0.256 1.00 36.38 92 GLU A CA 1
ATOM 744 C C . GLU A 1 92 ? -18.886 24.192 -1.367 1.00 36.38 92 GLU A C 1
ATOM 746 O O . GLU A 1 92 ? -17.780 24.770 -1.503 1.00 36.38 92 GLU A O 1
#

Secondary structure (DSSP, 8-state):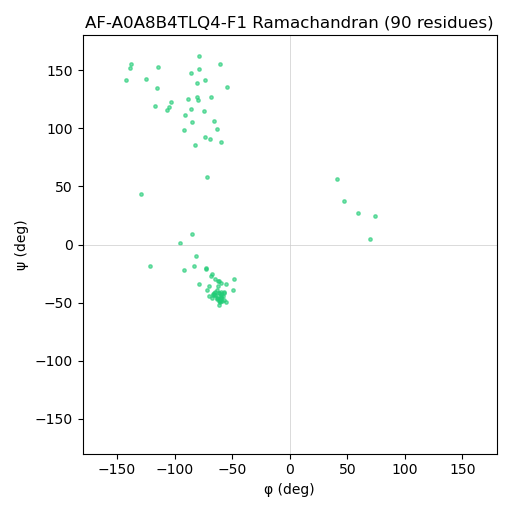
-------HHHHHT-TTS-HHHHHHHHHHHHHHHHHHHTT-EEEEEHHHHHHHH---HHHHHHHHHHHHHTTS-----BTTEEEEE-------

Foldseek 3Di:
DEFDPDDLVVVVVDPPQDPLLSLLLVVVVVVLVVCVVVQHKDKAFQVNVCVRRVDDPVSNQVSQVRCVVVRRDDFDCDPRIGIHHDPPPPPD

Mean predicted aligned error: 8.13 Å

pLDDT: mean 72.24, std 14.97, range [31.12, 88.94]

Radius of gyration: 12.48 Å; Cα contacts (8 Å, |Δi|>4): 124; chains: 1; bounding box: 29×35×30 Å

Solvent-accessible surface area (backbone atoms only — not comparable to full-atom values): 5336 Å² total; per-residue (Å²): 105,39,46,47,90,66,59,68,73,62,58,75,72,38,84,88,58,51,70,64,30,53,54,51,49,57,58,48,46,59,52,45,53,55,25,46,77,65,76,36,79,43,75,48,42,42,71,60,48,28,75,74,67,71,45,53,71,68,54,49,54,51,22,51,50,52,34,36,76,72,58,49,34,46,49,69,72,54,94,63,25,42,43,48,30,56,68,76,72,80,79,123

Organism: NCBI:txid2026240

Sequence (92 aa):
MAFYTVPYKDLMSLPEISSDAKILYLHLESWFNYCRNNKKKCIVYFNQIESGTGLDTTKIIGACRELMEHKFMKSHPEKNAVCVESMFTMEE